Protein AF-A0A969IB28-F1 (afdb_monomer)

Structure (mmCIF, N/CA/C/O backbone):
data_AF-A0A969IB28-F1
#
_entry.id   AF-A0A969IB28-F1
#
loop_
_atom_site.group_PDB
_atom_site.id
_atom_site.type_symbol
_atom_site.label_atom_id
_atom_site.label_alt_id
_atom_site.label_comp_id
_atom_site.label_asym_id
_atom_site.label_entity_id
_atom_site.label_seq_id
_atom_site.pdbx_PDB_ins_code
_atom_site.Cartn_x
_atom_site.Cartn_y
_atom_site.Cartn_z
_atom_site.occupancy
_atom_site.B_iso_or_equiv
_atom_site.auth_seq_id
_atom_site.auth_comp_id
_atom_site.auth_asym_id
_atom_site.auth_atom_id
_atom_site.pdbx_PDB_model_num
ATOM 1 N N . MET A 1 1 ? -14.919 14.619 8.114 1.00 44.00 1 MET A N 1
ATOM 2 C CA . MET A 1 1 ? -13.994 13.911 9.021 1.00 44.00 1 MET A CA 1
ATOM 3 C C . MET A 1 1 ? -12.658 14.638 8.927 1.00 44.00 1 MET A C 1
ATOM 5 O O . MET A 1 1 ? -12.142 14.733 7.824 1.00 44.00 1 MET A O 1
ATOM 9 N N . HIS A 1 2 ? -12.184 15.276 10.004 1.00 43.16 2 HIS A N 1
ATOM 10 C CA . HIS A 1 2 ? -10.910 16.012 10.006 1.00 43.16 2 HIS A CA 1
ATOM 11 C C . HIS A 1 2 ? -9.834 15.129 10.641 1.00 43.16 2 HIS A C 1
ATOM 13 O O . HIS A 1 2 ? -9.955 14.755 11.807 1.00 43.16 2 HIS A O 1
ATOM 19 N N . SER A 1 3 ? -8.814 14.785 9.866 1.00 51.09 3 SER A N 1
ATOM 20 C CA . SER A 1 3 ? -7.631 14.047 10.306 1.00 51.09 3 SER A CA 1
ATOM 21 C C . SER A 1 3 ? -6.399 14.913 10.085 1.00 51.09 3 SER A C 1
ATOM 23 O O . SER A 1 3 ? -6.290 15.549 9.033 1.00 51.09 3 SER A O 1
ATOM 25 N N . ILE A 1 4 ? -5.482 14.931 11.048 1.00 50.81 4 ILE A N 1
ATOM 26 C CA . ILE A 1 4 ? -4.202 15.635 10.924 1.00 50.81 4 ILE A CA 1
ATOM 27 C C . ILE A 1 4 ? -3.053 14.633 11.001 1.00 50.81 4 ILE A C 1
ATOM 29 O O . ILE A 1 4 ? -3.123 13.639 11.724 1.00 50.81 4 ILE A O 1
ATOM 33 N N . PHE A 1 5 ? -2.006 14.908 10.229 1.00 51.31 5 PHE A N 1
ATOM 34 C CA . PHE A 1 5 ? -0.705 14.276 10.384 1.00 51.31 5 PHE A CA 1
ATOM 35 C C . PHE A 1 5 ? 0.143 15.176 11.272 1.00 51.31 5 PHE A C 1
ATOM 37 O O . PHE A 1 5 ? 0.380 16.325 10.902 1.00 51.31 5 PHE A O 1
ATOM 44 N N . ASP A 1 6 ? 0.596 14.655 12.408 1.00 45.03 6 ASP A N 1
ATOM 45 C CA . ASP A 1 6 ? 1.598 15.313 13.242 1.00 45.03 6 ASP A CA 1
ATOM 46 C C . ASP A 1 6 ? 2.645 14.281 13.670 1.00 45.03 6 ASP A C 1
ATOM 48 O O . ASP A 1 6 ? 2.303 13.185 14.113 1.00 45.03 6 ASP A O 1
ATOM 52 N N . ASP A 1 7 ? 3.916 14.604 13.447 1.00 48.69 7 ASP A N 1
ATOM 53 C CA . ASP A 1 7 ? 5.082 13.824 13.884 1.00 48.69 7 ASP A CA 1
ATOM 54 C C . ASP A 1 7 ? 5.038 12.302 13.578 1.00 48.69 7 ASP A C 1
ATOM 56 O O . ASP A 1 7 ? 5.392 11.448 14.393 1.00 48.69 7 ASP A O 1
ATOM 60 N N . GLY A 1 8 ? 4.564 11.936 12.380 1.00 53.47 8 GLY A N 1
ATOM 61 C CA . GLY A 1 8 ? 4.460 10.535 11.944 1.00 53.47 8 GLY A CA 1
ATOM 62 C C . GLY A 1 8 ? 3.271 9.773 12.538 1.00 53.47 8 GLY A C 1
ATOM 63 O O . GLY A 1 8 ? 3.156 8.565 12.346 1.00 53.47 8 GLY A O 1
ATOM 64 N N . GLN A 1 9 ? 2.360 10.455 13.230 1.00 53.72 9 GLN A N 1
ATOM 65 C CA . GLN A 1 9 ? 1.122 9.880 13.740 1.00 53.72 9 GLN A CA 1
ATOM 66 C C . GLN A 1 9 ? -0.076 10.453 12.992 1.00 53.72 9 GLN A C 1
ATOM 68 O O . GLN A 1 9 ? -0.199 11.658 12.768 1.00 53.72 9 GLN A O 1
ATOM 73 N N . PHE A 1 10 ? -0.982 9.559 12.603 1.00 59.19 10 PHE A N 1
ATOM 74 C CA . PHE A 1 10 ? -2.283 9.954 12.091 1.00 59.19 10 PHE A CA 1
ATOM 75 C C . PHE A 1 10 ? -3.239 10.083 13.262 1.00 59.19 10 PHE A C 1
ATOM 77 O O . PHE A 1 10 ? -3.494 9.114 13.986 1.00 59.19 10 PHE A O 1
ATOM 84 N N . LEU A 1 11 ? -3.735 11.295 13.457 1.00 56.16 11 LEU A N 1
ATOM 85 C CA . LEU A 1 11 ? -4.635 11.628 14.538 1.00 56.16 11 LEU A CA 1
ATOM 86 C C . LEU A 1 11 ? -6.033 11.837 13.960 1.00 56.16 11 LEU A C 1
ATOM 88 O O . LEU A 1 11 ? -6.224 12.618 13.023 1.00 56.16 11 LEU A O 1
ATOM 92 N N . GLN A 1 12 ? -7.023 11.161 14.538 1.00 51.25 12 GLN A N 1
ATOM 93 C CA . GLN A 1 12 ? -8.433 11.400 14.238 1.00 51.25 12 GLN A CA 1
ATOM 94 C C . GLN A 1 12 ? -9.105 12.059 15.436 1.00 51.25 12 GLN A C 1
ATOM 96 O O . GLN A 1 12 ? -8.860 11.694 16.588 1.00 51.25 12 GLN A O 1
ATOM 101 N N . ASN A 1 13 ? -9.954 13.046 15.152 1.00 42.12 13 ASN A N 1
ATOM 102 C CA . ASN A 1 13 ? -10.810 13.661 16.152 1.00 42.12 13 ASN A CA 1
ATOM 103 C C . ASN A 1 13 ? -11.891 12.656 16.576 1.00 42.12 13 ASN A C 1
ATOM 105 O O . ASN A 1 13 ? -12.733 12.265 15.762 1.00 42.12 13 ASN A O 1
ATOM 109 N N . ILE A 1 14 ? -11.866 12.242 17.843 1.00 49.34 14 ILE A N 1
ATOM 110 C CA . ILE A 1 14 ? -12.905 11.383 18.406 1.00 49.34 14 ILE A CA 1
ATOM 111 C C . ILE A 1 14 ? -14.132 12.253 18.713 1.00 49.34 14 ILE A C 1
ATOM 113 O O . ILE A 1 14 ? -14.125 13.080 19.626 1.00 49.34 14 ILE A O 1
ATOM 117 N N . ASN A 1 15 ? -15.214 12.024 17.966 1.00 43.78 15 ASN A N 1
ATOM 118 C CA . ASN A 1 15 ? -16.581 12.436 18.304 1.00 43.78 15 ASN A CA 1
ATOM 119 C C . ASN A 1 15 ? -16.788 13.935 18.615 1.00 43.78 15 ASN A C 1
ATOM 121 O O . ASN A 1 15 ? -17.593 14.278 19.477 1.00 43.78 15 ASN A O 1
ATOM 125 N N . GLY A 1 16 ? -16.087 14.842 17.922 1.00 46.28 16 GLY A N 1
ATOM 126 C CA . GLY A 1 16 ? -16.288 16.290 18.085 1.00 46.28 16 GLY A CA 1
ATOM 127 C C . GLY A 1 16 ? -15.663 16.869 19.356 1.00 46.28 16 GLY A C 1
ATOM 128 O O . GLY A 1 16 ? -15.971 17.997 19.736 1.00 46.28 16 GLY A O 1
ATOM 129 N N . THR A 1 17 ? -14.782 16.114 20.011 1.00 47.09 17 THR A N 1
ATOM 130 C CA . THR A 1 17 ? -13.986 16.592 21.144 1.00 47.09 17 THR A CA 1
ATOM 131 C C . THR A 1 17 ? -12.618 17.067 20.649 1.00 47.09 17 THR A C 1
ATOM 133 O O . THR A 1 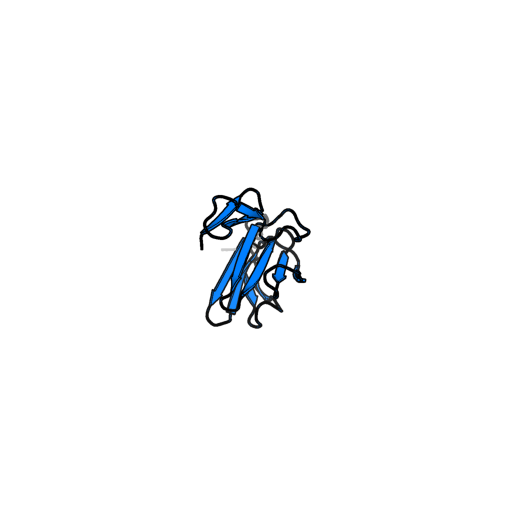17 ? -12.108 16.582 19.643 1.00 47.09 17 THR A O 1
ATOM 136 N N . SER A 1 18 ? -11.973 18.013 21.334 1.00 50.53 18 SER A N 1
ATOM 137 C CA . SER A 1 18 ? -10.615 18.481 20.982 1.00 50.53 18 SER A CA 1
ATOM 138 C C . SER A 1 18 ? -9.512 17.451 21.286 1.00 50.53 18 SER A C 1
ATOM 140 O O . SER A 1 18 ? -8.336 17.805 21.354 1.00 50.53 18 SER A O 1
ATOM 142 N N . VAL 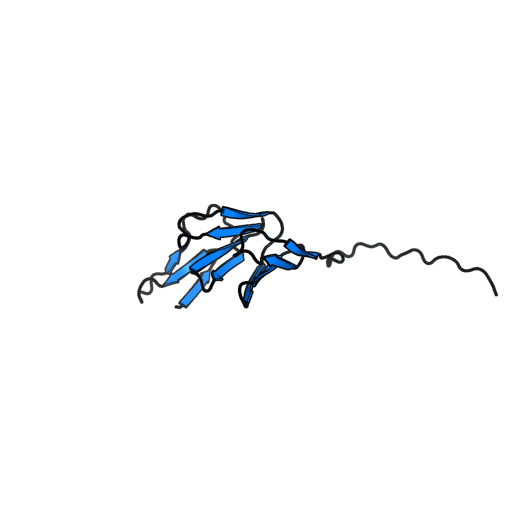A 1 19 ? -9.883 16.187 21.514 1.00 45.16 19 VAL A N 1
ATOM 143 C CA . VAL A 1 19 ? -8.973 15.101 21.864 1.00 45.16 19 VAL A CA 1
ATOM 144 C C . VAL A 1 19 ? -8.602 14.349 20.593 1.00 45.16 19 VAL A C 1
ATOM 146 O O . VAL A 1 19 ? -9.410 13.648 19.981 1.00 45.16 19 VAL A O 1
ATOM 149 N N . TRP A 1 20 ? -7.348 14.518 20.205 1.00 51.84 20 TRP A N 1
ATOM 150 C CA . TRP A 1 20 ? -6.707 13.764 19.142 1.00 51.84 20 TRP A CA 1
ATOM 151 C C . TRP A 1 20 ? -6.168 12.461 19.727 1.00 51.84 20 TRP A C 1
ATOM 153 O O . TRP A 1 20 ? -5.440 12.489 20.718 1.00 51.84 20 TRP A O 1
ATOM 163 N N . SER A 1 21 ? -6.524 11.316 19.150 1.00 51.69 21 SER A N 1
ATOM 164 C CA . SER A 1 21 ? -5.921 10.030 19.525 1.00 51.69 21 SER A CA 1
ATOM 165 C C . SER A 1 21 ? -5.122 9.447 18.362 1.00 51.69 21 SER A C 1
ATOM 167 O O . SER A 1 21 ? -5.569 9.574 17.217 1.00 51.69 21 SER A O 1
ATOM 169 N N . PRO A 1 22 ? -3.969 8.800 18.634 1.00 56.00 22 PRO A N 1
ATOM 170 C CA . PRO A 1 22 ? -3.243 8.045 17.623 1.00 56.00 22 PRO A CA 1
ATOM 171 C C . PRO A 1 22 ? -4.166 6.961 17.081 1.00 56.00 22 PRO A C 1
ATOM 173 O O . PRO A 1 22 ? -4.525 6.028 17.797 1.00 56.00 22 PRO A O 1
ATOM 176 N N . MET A 1 23 ? -4.559 7.077 15.815 1.00 56.50 23 MET A N 1
ATOM 177 C CA . MET A 1 23 ? -5.502 6.138 15.203 1.00 56.50 23 MET A CA 1
ATOM 178 C C . MET A 1 23 ? -4.881 4.740 15.026 1.00 56.50 23 MET A C 1
ATOM 180 O O . MET A 1 23 ? -5.599 3.767 14.826 1.00 56.50 23 MET A O 1
ATOM 184 N N . TYR A 1 24 ? -3.550 4.625 15.146 1.00 61.31 24 TYR A N 1
ATOM 185 C CA . TYR A 1 24 ? -2.785 3.410 14.850 1.00 61.31 24 TYR A CA 1
ATOM 186 C C . TYR A 1 24 ? -1.713 3.090 15.905 1.00 61.31 24 TYR A C 1
ATOM 188 O O . TYR A 1 24 ? -0.582 2.752 15.564 1.00 61.31 24 TYR A O 1
ATOM 196 N N . ALA A 1 25 ? -2.053 3.169 17.196 1.00 56.25 25 ALA A N 1
ATOM 197 C CA . ALA A 1 25 ? -1.127 2.895 18.309 1.00 56.25 25 ALA A CA 1
ATOM 198 C C . ALA A 1 25 ? -0.454 1.500 18.268 1.00 56.25 25 ALA A C 1
ATOM 200 O O . ALA A 1 25 ? 0.610 1.313 18.852 1.00 56.25 25 ALA A O 1
ATOM 201 N N . ASN A 1 26 ? -1.051 0.537 17.554 1.00 65.12 26 ASN A N 1
ATOM 202 C CA . ASN A 1 26 ? -0.530 -0.825 17.381 1.00 65.12 26 ASN A CA 1
ATOM 203 C C . ASN A 1 26 ? 0.346 -1.004 16.127 1.00 65.12 26 ASN A C 1
ATOM 205 O O . ASN A 1 26 ? 0.776 -2.122 15.838 1.00 65.12 26 ASN A O 1
ATOM 209 N N . PHE A 1 27 ? 0.595 0.052 15.345 1.00 69.06 27 PHE A N 1
ATOM 210 C CA . PHE A 1 27 ? 1.474 -0.050 14.186 1.00 69.06 27 PHE A CA 1
ATOM 211 C C . PHE A 1 27 ? 2.945 -0.110 14.639 1.00 69.06 27 PHE A C 1
ATOM 213 O O . PHE A 1 27 ? 3.405 0.779 15.355 1.00 69.06 27 PHE A O 1
ATOM 220 N N . PRO A 1 28 ? 3.717 -1.138 14.242 1.00 67.81 28 PRO A N 1
ATOM 221 C CA . PRO A 1 28 ? 5.010 -1.425 14.864 1.00 67.81 28 PRO A CA 1
ATOM 222 C C . PRO A 1 28 ? 6.154 -0.502 14.416 1.00 67.81 28 PRO A C 1
ATOM 224 O O . PRO A 1 28 ? 7.279 -0.669 14.890 1.00 67.81 28 PRO A O 1
ATOM 227 N N . ARG A 1 29 ? 5.923 0.433 13.482 1.00 68.56 29 ARG A N 1
ATOM 228 C CA . ARG A 1 29 ? 6.983 1.273 12.895 1.00 68.56 29 ARG A CA 1
ATOM 229 C C . ARG A 1 29 ? 6.771 2.749 13.177 1.00 68.56 29 ARG A C 1
ATOM 231 O O . ARG A 1 29 ? 5.644 3.217 13.291 1.00 68.56 29 ARG A O 1
ATOM 238 N N . LYS A 1 30 ? 7.890 3.471 13.254 1.00 67.31 30 LYS A N 1
ATOM 239 C CA . LYS A 1 30 ? 7.922 4.914 13.520 1.00 67.31 30 LYS A CA 1
ATOM 240 C C . LYS A 1 30 ? 7.973 5.759 12.246 1.00 67.31 30 LYS A C 1
ATOM 242 O O . LYS A 1 30 ? 7.672 6.943 12.311 1.00 67.31 30 LYS A O 1
ATOM 247 N N . GLU A 1 31 ? 8.306 5.176 11.091 1.00 76.38 31 GLU A N 1
ATOM 248 C CA . GLU A 1 31 ? 8.397 5.913 9.824 1.00 76.38 31 GLU A CA 1
ATOM 249 C C . GLU A 1 31 ? 7.111 5.800 8.991 1.00 76.38 31 GLU A C 1
ATOM 251 O O . GLU A 1 31 ? 7.086 5.178 7.927 1.00 76.38 31 GLU A O 1
ATOM 256 N N . ILE A 1 32 ? 6.010 6.377 9.476 1.00 82.94 32 ILE A N 1
ATOM 257 C CA . ILE A 1 32 ? 4.789 6.519 8.671 1.00 82.94 32 ILE A CA 1
ATOM 258 C C . ILE A 1 32 ? 4.936 7.756 7.780 1.00 82.94 32 ILE A C 1
ATOM 260 O O . ILE A 1 32 ? 5.116 8.869 8.269 1.00 82.94 32 ILE A O 1
ATOM 264 N N . ARG A 1 33 ? 4.821 7.572 6.464 1.00 84.25 33 ARG A N 1
ATOM 265 C CA . ARG A 1 33 ? 4.820 8.662 5.473 1.00 84.25 33 ARG A CA 1
ATOM 266 C C . ARG A 1 33 ? 3.427 9.023 4.993 1.00 84.25 33 ARG A C 1
ATOM 268 O O . ARG A 1 33 ? 3.191 10.154 4.579 1.00 84.25 33 ARG A O 1
ATOM 275 N N . MET A 1 34 ? 2.533 8.042 4.976 1.00 87.56 34 MET A N 1
ATOM 276 C CA . MET A 1 34 ? 1.233 8.171 4.341 1.00 87.56 34 MET A CA 1
ATOM 277 C C . MET A 1 34 ? 0.245 7.184 4.948 1.00 87.56 34 MET A C 1
ATOM 279 O O . MET A 1 34 ? 0.613 6.072 5.318 1.00 87.56 34 MET A O 1
ATOM 283 N N . VAL A 1 35 ? -1.014 7.603 5.004 1.00 88.38 35 VAL A N 1
ATOM 284 C CA . VAL A 1 35 ? -2.174 6.791 5.361 1.00 88.38 35 VAL A CA 1
ATOM 285 C C . VAL A 1 35 ? -3.224 7.059 4.297 1.00 88.38 35 VAL A C 1
ATOM 287 O O . VAL A 1 35 ? -3.484 8.216 3.960 1.00 88.38 35 VAL A O 1
ATOM 290 N N . TYR A 1 36 ? -3.818 5.997 3.772 1.00 90.56 36 TYR A N 1
ATOM 291 C CA . TYR A 1 36 ? -4.871 6.080 2.776 1.00 90.56 36 TYR A CA 1
ATOM 292 C C . TYR A 1 36 ? -5.986 5.108 3.118 1.00 90.56 36 TYR A C 1
ATOM 294 O O . TYR A 1 36 ? -5.727 3.934 3.362 1.00 90.56 36 TYR A O 1
ATOM 302 N N . GLU A 1 37 ? -7.223 5.583 3.101 1.00 91.00 37 GLU A N 1
ATOM 303 C CA . GLU A 1 37 ? -8.403 4.740 3.236 1.00 91.00 37 GLU A CA 1
ATOM 304 C C . GLU A 1 37 ? -9.103 4.647 1.881 1.00 91.00 37 GLU A C 1
ATOM 306 O O . GLU A 1 37 ? -9.427 5.658 1.257 1.00 91.00 37 GLU A O 1
ATOM 311 N N . THR A 1 38 ? -9.292 3.417 1.414 1.00 89.88 38 THR A N 1
ATOM 312 C CA . THR A 1 38 ? -10.041 3.125 0.186 1.00 89.88 38 THR A CA 1
ATOM 313 C C . THR A 1 38 ? -11.533 3.338 0.383 1.00 89.88 38 THR A C 1
ATOM 315 O O . THR A 1 38 ? -12.053 3.282 1.498 1.00 89.88 38 THR A O 1
ATOM 318 N N . THR A 1 39 ? -12.263 3.442 -0.723 1.00 88.38 39 THR A N 1
ATOM 319 C CA . THR A 1 39 ? -13.736 3.494 -0.713 1.00 88.38 39 THR A CA 1
ATOM 320 C C . THR A 1 39 ? -14.398 2.277 -0.050 1.00 88.38 39 THR A C 1
ATOM 322 O O . THR A 1 39 ? -15.544 2.357 0.390 1.00 88.38 39 THR A O 1
ATOM 325 N N . ARG A 1 40 ? -13.675 1.154 0.055 1.00 86.56 40 ARG A N 1
ATOM 326 C CA . ARG A 1 40 ? -14.130 -0.107 0.664 1.00 86.56 40 ARG A CA 1
ATOM 327 C C . ARG A 1 40 ? -13.707 -0.262 2.132 1.00 86.56 40 ARG A C 1
ATOM 329 O O . ARG A 1 40 ? -13.882 -1.341 2.691 1.00 86.56 40 ARG A O 1
ATOM 336 N N . GLY A 1 41 ? -13.126 0.772 2.749 1.00 85.88 41 GLY A N 1
ATOM 337 C CA . GLY A 1 41 ? -12.708 0.762 4.158 1.00 85.88 41 GLY A CA 1
ATOM 338 C C . GLY A 1 41 ? -11.417 -0.017 4.444 1.00 85.88 41 GLY A C 1
ATOM 339 O O . GLY A 1 41 ? -11.074 -0.255 5.600 1.00 85.88 41 GLY A O 1
ATOM 340 N N . THR A 1 42 ? -10.682 -0.431 3.405 1.00 91.12 42 THR A N 1
ATOM 341 C CA . THR A 1 42 ? -9.309 -0.935 3.567 1.00 91.12 42 THR A CA 1
ATOM 342 C C . THR A 1 42 ? -8.372 0.241 3.798 1.00 91.12 42 THR A C 1
ATOM 344 O O . THR A 1 42 ? -8.399 1.205 3.028 1.00 91.12 42 THR A O 1
ATOM 347 N N . VAL A 1 43 ? -7.518 0.130 4.813 1.00 91.81 43 VAL A N 1
ATOM 348 C CA . VAL A 1 43 ? -6.534 1.151 5.177 1.00 91.81 43 VAL A CA 1
ATOM 349 C C . VAL A 1 43 ? -5.145 0.718 4.724 1.00 91.81 43 VAL A C 1
ATOM 351 O O . VAL A 1 43 ? -4.734 -0.421 4.940 1.00 91.81 43 VAL A O 1
ATOM 354 N N . PHE A 1 44 ? -4.402 1.645 4.134 1.00 92.06 44 PHE A N 1
ATOM 355 C CA . PHE A 1 44 ? -3.012 1.482 3.743 1.00 92.06 44 PHE A CA 1
ATOM 356 C C . PHE A 1 44 ? -2.118 2.448 4.510 1.00 92.06 44 PHE A C 1
ATOM 358 O O . PHE A 1 44 ? -2.472 3.612 4.681 1.00 92.06 44 PHE A O 1
ATOM 365 N N . ILE A 1 45 ? -0.941 1.976 4.916 1.00 91.94 45 ILE A N 1
ATOM 366 C CA . ILE A 1 45 ? 0.125 2.792 5.500 1.00 91.94 45 ILE A CA 1
ATOM 367 C C . ILE A 1 45 ? 1.381 2.667 4.644 1.00 91.94 45 ILE A C 1
ATOM 369 O O . ILE A 1 45 ? 1.934 1.576 4.490 1.00 91.94 45 ILE A O 1
ATOM 373 N N . GLY A 1 46 ? 1.831 3.793 4.093 1.00 91.19 46 GLY A N 1
ATOM 374 C CA . GLY A 1 46 ? 3.110 3.906 3.400 1.00 91.19 46 GLY A CA 1
ATOM 375 C C . GLY A 1 46 ? 4.233 4.225 4.381 1.00 91.19 46 GLY A C 1
ATOM 376 O O . GLY A 1 46 ? 4.119 5.166 5.168 1.00 91.19 46 GLY A O 1
ATOM 377 N N . CYS A 1 47 ? 5.317 3.457 4.307 1.00 90.31 47 CYS A N 1
ATOM 378 C CA . CYS A 1 47 ? 6.506 3.584 5.144 1.00 90.31 47 CYS A CA 1
ATOM 379 C C . CYS A 1 47 ? 7.787 3.662 4.306 1.00 90.31 47 CYS A C 1
ATOM 381 O O . CYS A 1 47 ? 7.786 3.447 3.091 1.00 90.31 47 CYS A O 1
ATOM 383 N N . ASP A 1 48 ? 8.909 3.903 4.982 1.00 88.62 48 ASP A N 1
ATOM 384 C CA . ASP A 1 48 ? 10.262 3.873 4.405 1.00 88.62 48 ASP A CA 1
ATOM 385 C C . ASP A 1 48 ? 10.673 2.483 3.900 1.00 88.62 48 ASP A C 1
ATOM 387 O O . ASP A 1 48 ? 11.592 2.328 3.103 1.00 88.62 48 ASP A O 1
ATOM 391 N N . ASN A 1 49 ? 10.020 1.432 4.372 1.00 88.94 49 ASN A N 1
ATOM 392 C CA . ASN A 1 49 ? 10.398 0.069 4.034 1.00 88.94 49 ASN A CA 1
ATOM 393 C C . ASN A 1 49 ? 9.295 -0.691 3.286 1.00 88.94 49 ASN A C 1
ATOM 395 O O . ASN A 1 49 ? 9.404 -1.911 3.133 1.00 88.94 49 ASN A O 1
ATOM 399 N N . GLY A 1 50 ? 8.257 0.010 2.826 1.00 91.69 50 GLY A N 1
ATOM 400 C CA . GLY A 1 50 ? 7.205 -0.563 1.997 1.00 91.69 50 GLY A CA 1
ATOM 401 C C . GLY A 1 50 ? 5.797 -0.105 2.369 1.00 91.69 50 GLY A C 1
ATOM 402 O O . GLY A 1 50 ? 5.598 0.972 2.928 1.00 91.69 50 GLY A O 1
ATOM 403 N N . LEU A 1 51 ? 4.816 -0.938 2.025 1.00 93.38 51 LEU A N 1
ATOM 404 C CA . LEU A 1 51 ? 3.389 -0.653 2.169 1.00 93.38 51 LEU A CA 1
ATOM 405 C C . LEU A 1 51 ? 2.727 -1.704 3.053 1.00 93.38 51 LEU A C 1
ATOM 407 O O . LEU A 1 51 ? 2.928 -2.908 2.869 1.00 93.38 51 LEU A O 1
ATOM 411 N N . PHE A 1 52 ? 1.901 -1.237 3.978 1.00 92.81 52 PHE A N 1
ATOM 412 C CA . PHE A 1 52 ? 1.111 -2.062 4.878 1.00 92.81 52 PHE A CA 1
ATOM 413 C C . PHE A 1 52 ? -0.372 -1.877 4.588 1.00 92.81 52 PHE A C 1
ATOM 415 O O . PHE A 1 52 ? -0.801 -0.784 4.229 1.00 92.81 52 PHE A O 1
ATOM 422 N N . LYS A 1 53 ? -1.142 -2.948 4.759 1.00 93.75 53 LYS A N 1
ATOM 423 C CA . LYS A 1 53 ? -2.585 -3.018 4.548 1.00 93.75 53 LYS A CA 1
ATOM 424 C C . LYS A 1 53 ? -3.272 -3.489 5.825 1.00 93.75 53 LYS A C 1
ATOM 426 O O . LYS A 1 53 ? -2.764 -4.364 6.527 1.00 93.75 53 LYS A O 1
ATOM 431 N N . SER A 1 54 ? -4.448 -2.939 6.089 1.00 91.12 54 SER A N 1
ATOM 432 C CA . SER A 1 54 ? -5.373 -3.392 7.117 1.00 91.12 54 SER A CA 1
ATOM 433 C C . SER A 1 54 ? -6.785 -3.473 6.548 1.00 91.12 54 SER A C 1
ATOM 435 O O . SER A 1 54 ? -7.278 -2.529 5.933 1.00 91.12 54 SER A O 1
ATOM 437 N N . THR A 1 55 ? -7.446 -4.604 6.772 1.00 92.75 55 THR A N 1
ATOM 438 C CA . THR A 1 55 ? -8.840 -4.864 6.370 1.00 92.75 55 THR A CA 1
ATOM 439 C C . THR A 1 55 ? -9.816 -4.785 7.543 1.00 92.75 55 THR A C 1
ATOM 441 O O . THR A 1 55 ? -11.010 -5.009 7.376 1.00 92.75 55 THR A O 1
ATOM 444 N N . ASN A 1 56 ? -9.321 -4.471 8.741 1.00 87.81 56 ASN A N 1
ATOM 445 C CA . ASN A 1 56 ? -10.097 -4.413 9.976 1.00 87.81 56 ASN A CA 1
ATOM 446 C C . ASN A 1 56 ? -9.911 -3.068 10.686 1.00 87.81 56 ASN A C 1
ATOM 448 O O . ASN A 1 56 ? -9.679 -3.026 11.894 1.00 87.81 56 ASN A O 1
ATOM 452 N N . SER A 1 57 ? -9.992 -1.977 9.920 1.00 80.69 57 SER A N 1
ATOM 453 C CA . SER A 1 57 ? -9.941 -0.600 10.431 1.00 80.69 57 SER A CA 1
ATOM 454 C C . SER A 1 57 ? -8.683 -0.284 11.256 1.00 80.69 57 SER A C 1
ATOM 456 O O . SER A 1 57 ? -8.746 0.454 12.232 1.00 80.69 57 SER A O 1
ATOM 458 N N . GLY A 1 58 ? -7.532 -0.852 10.885 1.00 80.69 58 GLY A N 1
ATOM 459 C CA . GLY A 1 58 ? -6.246 -0.571 11.529 1.00 80.69 58 GLY A CA 1
ATOM 460 C C . GLY A 1 58 ? -5.930 -1.413 12.769 1.00 80.69 58 GLY A C 1
ATOM 461 O O . GLY A 1 58 ? -4.905 -1.170 13.410 1.00 80.69 58 GLY A O 1
ATOM 462 N N . ASN A 1 59 ? -6.756 -2.414 13.101 1.00 80.94 59 ASN A N 1
ATOM 463 C CA . ASN A 1 59 ? -6.513 -3.300 14.246 1.00 80.94 59 ASN A CA 1
ATOM 464 C C . ASN A 1 59 ? -5.318 -4.238 14.019 1.00 80.94 59 ASN A C 1
ATOM 466 O O . ASN A 1 59 ? -4.519 -4.456 14.929 1.00 80.94 59 ASN A O 1
ATOM 470 N N . THR A 1 60 ? -5.175 -4.781 12.807 1.00 86.00 60 THR A N 1
ATOM 471 C CA . THR A 1 60 ? -4.028 -5.607 12.403 1.00 86.00 60 THR A CA 1
ATOM 472 C C . THR A 1 60 ? -3.471 -5.158 11.061 1.00 86.00 60 THR A C 1
ATOM 474 O O . THR A 1 60 ? -4.221 -4.690 10.202 1.00 86.00 60 THR A O 1
ATOM 477 N N . TRP A 1 61 ? -2.171 -5.372 10.863 1.00 89.06 61 TRP A N 1
ATOM 478 C CA . TRP A 1 61 ? -1.435 -4.912 9.690 1.00 89.06 61 TRP A CA 1
ATOM 479 C C . TRP A 1 61 ? -0.692 -6.055 9.015 1.00 89.06 61 TRP A C 1
ATOM 481 O O . TRP A 1 61 ? 0.017 -6.817 9.670 1.00 89.06 61 TRP A O 1
ATOM 491 N N . GLN A 1 62 ? -0.810 -6.123 7.696 1.00 92.69 62 GLN A N 1
ATOM 492 C CA . GLN A 1 62 ? -0.044 -7.021 6.846 1.00 92.69 62 GLN A CA 1
ATOM 493 C C . GLN A 1 62 ? 0.828 -6.196 5.908 1.00 92.69 62 GLN A C 1
ATOM 495 O O . GLN A 1 62 ? 0.362 -5.238 5.296 1.00 92.69 62 GLN A O 1
ATOM 500 N N . GLN A 1 63 ? 2.100 -6.562 5.779 1.00 93.31 63 GLN A N 1
ATOM 501 C CA . GLN A 1 63 ? 2.960 -5.959 4.770 1.00 93.31 63 GLN A CA 1
ATOM 502 C C . GLN A 1 63 ? 2.609 -6.537 3.393 1.00 93.31 63 GLN A C 1
ATOM 504 O O . GLN A 1 63 ? 2.710 -7.745 3.197 1.00 93.31 63 GLN A O 1
ATOM 509 N N . VAL A 1 64 ? 2.202 -5.677 2.456 1.00 95.56 64 VAL A N 1
ATOM 510 C CA . VAL A 1 64 ? 1.786 -6.052 1.085 1.00 95.56 64 VAL A CA 1
ATOM 511 C C . VAL A 1 64 ? 2.792 -5.616 0.020 1.00 95.56 64 VAL A C 1
ATOM 513 O O . VAL A 1 64 ? 2.740 -6.056 -1.125 1.00 95.56 64 VAL A O 1
ATOM 516 N N . HIS A 1 65 ? 3.743 -4.760 0.390 1.00 94.25 65 HIS A N 1
ATOM 517 C CA . HIS A 1 65 ? 4.882 -4.412 -0.449 1.00 94.25 65 HIS A CA 1
ATOM 518 C C . HIS A 1 65 ? 6.124 -4.203 0.414 1.00 94.25 65 HIS A C 1
ATOM 520 O O . HIS A 1 65 ? 6.046 -3.616 1.499 1.00 94.25 65 HIS A O 1
ATOM 526 N N . THR A 1 66 ? 7.276 -4.647 -0.083 1.00 92.31 66 THR A N 1
ATOM 527 C CA . THR A 1 66 ? 8.563 -4.537 0.608 1.00 92.31 66 THR A CA 1
ATOM 528 C C . THR A 1 66 ? 9.527 -3.698 -0.209 1.00 92.31 66 THR A C 1
ATOM 530 O O . THR A 1 66 ? 9.732 -3.954 -1.392 1.00 92.31 66 THR A O 1
ATOM 533 N N . GLY A 1 67 ? 10.187 -2.762 0.469 1.00 85.88 67 GLY A N 1
ATOM 534 C CA . GLY A 1 67 ? 11.227 -1.922 -0.105 1.00 85.88 67 GLY A CA 1
ATOM 535 C C . GLY A 1 67 ? 10.695 -0.627 -0.713 1.00 85.88 67 GLY A C 1
ATOM 536 O O . GLY A 1 67 ? 9.558 -0.541 -1.165 1.00 85.88 67 GLY A O 1
ATOM 537 N N . GLY A 1 68 ? 11.566 0.382 -0.717 1.00 85.75 68 GLY A N 1
ATOM 538 C CA . GLY A 1 68 ? 11.263 1.716 -1.221 1.00 85.75 68 GLY A CA 1
ATOM 539 C C . GLY A 1 68 ? 10.336 2.518 -0.307 1.00 85.75 68 GLY A C 1
ATOM 540 O O . GLY A 1 68 ? 9.442 1.994 0.356 1.00 85.75 68 GLY A O 1
ATOM 541 N N . TRP A 1 69 ? 10.552 3.830 -0.293 1.00 90.56 69 TRP A N 1
ATOM 542 C CA . TRP A 1 69 ? 9.695 4.763 0.434 1.00 90.56 69 TRP A CA 1
ATOM 543 C C . TRP A 1 69 ? 8.377 4.911 -0.303 1.00 90.56 69 TRP A C 1
ATOM 545 O O . TRP A 1 69 ? 8.394 5.388 -1.435 1.00 90.56 69 TRP A O 1
ATOM 555 N N . VAL A 1 70 ? 7.253 4.543 0.310 1.00 91.94 70 VAL A N 1
ATOM 556 C CA . VAL A 1 70 ? 5.930 4.760 -0.292 1.00 91.94 70 VAL A CA 1
ATOM 557 C C . VAL A 1 70 ? 5.372 6.096 0.185 1.00 91.94 70 VAL A C 1
ATOM 559 O O . VAL A 1 70 ? 5.171 6.301 1.380 1.00 91.94 70 VAL A O 1
ATOM 562 N N . MET A 1 71 ? 5.157 7.022 -0.750 1.00 89.75 71 MET A N 1
ATOM 563 C CA . MET A 1 71 ? 4.914 8.437 -0.437 1.00 89.75 71 MET A CA 1
ATOM 564 C C . MET A 1 71 ? 3.454 8.853 -0.613 1.00 89.75 71 MET A C 1
ATOM 566 O O . MET A 1 71 ? 2.947 9.659 0.162 1.00 89.75 71 MET A O 1
ATOM 570 N N . LYS A 1 72 ? 2.769 8.340 -1.638 1.00 91.94 72 LYS A N 1
ATOM 571 C CA . LYS A 1 72 ? 1.370 8.679 -1.923 1.00 91.94 72 LYS A CA 1
ATOM 572 C C . LYS A 1 72 ? 0.646 7.476 -2.504 1.00 91.94 72 LYS A C 1
ATOM 574 O O . LYS A 1 72 ? 1.258 6.699 -3.231 1.00 91.94 72 LYS A O 1
ATOM 579 N N . LEU A 1 73 ? -0.645 7.351 -2.213 1.00 93.69 73 LEU A N 1
ATOM 580 C CA . LEU A 1 73 ? -1.525 6.335 -2.784 1.00 93.69 73 LEU A CA 1
ATOM 581 C C . LEU A 1 73 ? -2.819 6.989 -3.272 1.00 93.69 73 LEU A C 1
ATOM 583 O O . LEU A 1 73 ? -3.296 7.955 -2.673 1.00 93.69 73 LEU A O 1
ATOM 587 N N . VAL A 1 74 ? -3.346 6.490 -4.387 1.00 94.56 74 VAL A N 1
ATOM 588 C CA . VAL A 1 74 ? -4.628 6.897 -4.969 1.00 94.56 74 VAL A CA 1
ATOM 589 C C . VAL A 1 74 ? -5.386 5.675 -5.482 1.00 94.56 74 VAL A C 1
ATOM 591 O O . VAL A 1 74 ? -4.780 4.709 -5.943 1.00 94.56 74 VAL A O 1
ATOM 594 N N . GLU A 1 75 ? -6.711 5.741 -5.430 1.00 94.94 75 GLU A N 1
ATOM 595 C CA . GLU A 1 75 ? -7.632 4.734 -5.956 1.00 94.94 75 GLU A CA 1
ATOM 596 C C . GLU A 1 75 ? -8.451 5.331 -7.104 1.00 94.94 75 GLU A C 1
ATOM 598 O O . GLU A 1 75 ? -8.946 6.457 -7.013 1.00 94.94 75 GLU A O 1
ATOM 603 N N . SER A 1 76 ? -8.617 4.577 -8.189 1.00 93.62 76 SER A N 1
ATOM 604 C CA . SER A 1 76 ? -9.545 4.912 -9.268 1.00 93.62 76 SER A CA 1
ATOM 605 C C . SER A 1 76 ? -10.079 3.642 -9.919 1.00 93.62 76 SER A C 1
ATOM 607 O O . SER A 1 76 ? -9.301 2.812 -10.382 1.00 93.62 76 SER A O 1
ATOM 609 N N . ASN A 1 77 ? -11.407 3.485 -9.966 1.00 91.31 77 ASN A N 1
ATOM 610 C CA . ASN A 1 77 ? -12.084 2.351 -10.611 1.00 91.31 77 ASN A CA 1
ATOM 611 C C . ASN A 1 77 ? -11.544 0.968 -10.179 1.00 91.31 77 ASN A C 1
ATOM 613 O O . ASN A 1 77 ? -11.341 0.091 -11.014 1.00 91.31 77 ASN A O 1
ATOM 617 N N . GLY A 1 78 ? -11.266 0.785 -8.882 1.00 88.88 78 GLY A N 1
ATOM 618 C CA . GLY A 1 78 ? -10.716 -0.466 -8.337 1.00 88.88 78 GLY A CA 1
ATOM 619 C C . GLY A 1 78 ? -9.226 -0.696 -8.621 1.00 88.88 78 GLY A C 1
ATOM 620 O O . GLY A 1 78 ? -8.683 -1.739 -8.265 1.00 88.88 78 GLY A O 1
ATOM 621 N N . VAL A 1 79 ? -8.545 0.268 -9.245 1.00 94.50 79 VAL A N 1
ATOM 622 C CA . VAL A 1 79 ? -7.092 0.261 -9.430 1.00 94.50 79 VAL A CA 1
ATOM 623 C C . VAL A 1 79 ? -6.459 1.157 -8.377 1.00 94.50 79 VAL A C 1
ATOM 625 O O . VAL A 1 79 ? -6.799 2.336 -8.263 1.00 94.50 79 VAL A O 1
ATOM 628 N N . LEU A 1 80 ? -5.497 0.608 -7.642 1.00 96.31 80 LEU A N 1
ATOM 629 C CA . LEU A 1 80 ? -4.674 1.366 -6.709 1.00 96.31 80 LEU A CA 1
ATOM 630 C C . LEU A 1 80 ? -3.341 1.700 -7.372 1.00 96.31 80 LEU A C 1
ATOM 632 O O . LEU A 1 80 ? -2.697 0.840 -7.978 1.00 96.31 80 LEU A O 1
ATOM 636 N N . MET A 1 81 ? -2.908 2.947 -7.236 1.00 96.31 81 MET A N 1
ATOM 637 C CA . MET A 1 81 ? -1.580 3.389 -7.645 1.00 96.31 81 MET A CA 1
ATOM 638 C C . MET A 1 81 ? -0.864 4.017 -6.463 1.00 96.31 81 MET A C 1
ATOM 640 O O . MET A 1 81 ? -1.442 4.833 -5.747 1.00 96.31 81 MET A O 1
ATOM 644 N N . ALA A 1 82 ? 0.403 3.662 -6.282 1.00 94.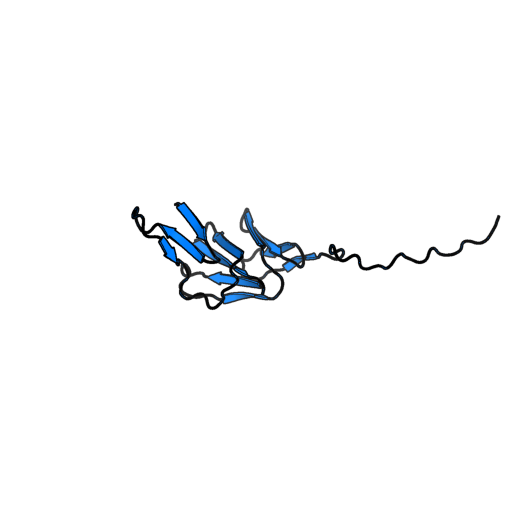44 82 ALA A N 1
ATOM 645 C CA . ALA A 1 82 ? 1.243 4.225 -5.241 1.00 94.44 82 ALA A CA 1
ATOM 646 C C . ALA A 1 82 ? 2.561 4.731 -5.822 1.00 94.44 82 ALA A C 1
ATOM 648 O O . ALA A 1 82 ? 3.177 4.082 -6.669 1.00 94.44 82 ALA A O 1
ATOM 649 N N . THR A 1 83 ? 3.005 5.894 -5.360 1.00 92.81 83 THR A N 1
ATOM 650 C CA . THR A 1 83 ? 4.341 6.398 -5.669 1.00 92.81 83 THR A CA 1
ATOM 651 C C . THR A 1 83 ? 5.326 5.839 -4.658 1.00 92.81 83 THR A C 1
ATOM 653 O O . THR A 1 83 ? 5.126 5.946 -3.445 1.00 92.81 83 THR A O 1
ATOM 656 N N . SER A 1 84 ? 6.394 5.235 -5.168 1.00 91.50 84 SER A N 1
ATOM 657 C CA . SER A 1 84 ? 7.499 4.724 -4.370 1.00 91.50 84 SER A CA 1
ATOM 658 C C . SER A 1 84 ? 8.823 5.337 -4.816 1.00 91.50 84 SER A C 1
ATOM 660 O O . SER A 1 84 ? 8.944 5.806 -5.946 1.00 91.50 84 SER A O 1
ATOM 662 N N . GLN A 1 85 ? 9.847 5.255 -3.968 1.00 89.12 85 GLN A N 1
ATOM 663 C CA . GLN A 1 85 ? 11.226 5.595 -4.339 1.00 89.12 85 GLN A CA 1
ATOM 664 C C . GLN A 1 85 ? 11.721 4.852 -5.595 1.00 89.12 85 GLN A C 1
ATOM 666 O O . GLN A 1 85 ? 12.575 5.356 -6.312 1.00 89.12 85 GLN A O 1
ATOM 671 N N . ASN A 1 86 ? 11.194 3.656 -5.863 1.00 86.31 86 ASN A N 1
ATOM 672 C CA . ASN A 1 86 ? 11.611 2.832 -6.997 1.00 86.31 86 ASN A CA 1
ATOM 673 C C . ASN A 1 86 ? 10.787 3.110 -8.269 1.00 86.31 86 ASN A C 1
ATOM 675 O O . ASN A 1 86 ? 11.048 2.507 -9.313 1.00 86.31 86 ASN A O 1
ATOM 679 N N . GLY A 1 87 ? 9.796 4.003 -8.181 1.00 89.94 87 GLY A N 1
ATOM 680 C CA . GLY A 1 87 ? 8.866 4.351 -9.248 1.00 89.94 87 GLY A CA 1
ATOM 681 C C . GLY A 1 87 ? 7.402 4.105 -8.870 1.00 89.94 87 GLY A C 1
ATOM 682 O O . GLY A 1 87 ? 7.033 4.127 -7.692 1.00 89.94 87 GLY A O 1
ATOM 683 N N . ILE A 1 88 ? 6.540 3.895 -9.865 1.00 92.19 88 ILE A N 1
ATOM 684 C CA . ILE A 1 88 ? 5.086 3.791 -9.669 1.00 92.19 88 ILE A CA 1
ATOM 685 C C . ILE A 1 88 ? 4.670 2.329 -9.536 1.00 92.19 88 ILE A C 1
ATOM 687 O O . ILE A 1 88 ? 4.860 1.523 -10.450 1.00 92.19 88 ILE A O 1
ATOM 691 N N . LEU A 1 89 ? 4.047 2.017 -8.405 1.00 94.50 89 LEU A N 1
ATOM 692 C CA . LEU A 1 89 ? 3.435 0.731 -8.113 1.00 94.50 89 LEU A CA 1
ATOM 693 C C . LEU A 1 89 ? 1.952 0.762 -8.492 1.00 94.50 89 LEU A C 1
ATOM 695 O O . LEU A 1 89 ? 1.274 1.775 -8.307 1.00 94.50 89 LEU A O 1
ATOM 699 N N . ARG A 1 90 ? 1.433 -0.365 -8.976 1.00 95.62 90 ARG A N 1
ATOM 700 C CA . ARG A 1 90 ? 0.015 -0.565 -9.285 1.00 95.62 90 ARG A CA 1
ATOM 701 C C . ARG A 1 90 ? -0.479 -1.882 -8.712 1.00 95.62 90 ARG A C 1
ATOM 703 O O . ARG A 1 90 ? 0.178 -2.910 -8.881 1.00 95.62 90 ARG A O 1
ATOM 710 N N . SER A 1 91 ? -1.672 -1.848 -8.140 1.00 96.75 91 SER A N 1
ATOM 711 C CA . SER A 1 91 ? -2.460 -3.025 -7.792 1.00 96.75 91 SER A CA 1
ATOM 712 C C . SER A 1 91 ? -3.819 -2.971 -8.494 1.00 96.75 91 SER A C 1
ATOM 714 O O . SER A 1 91 ? -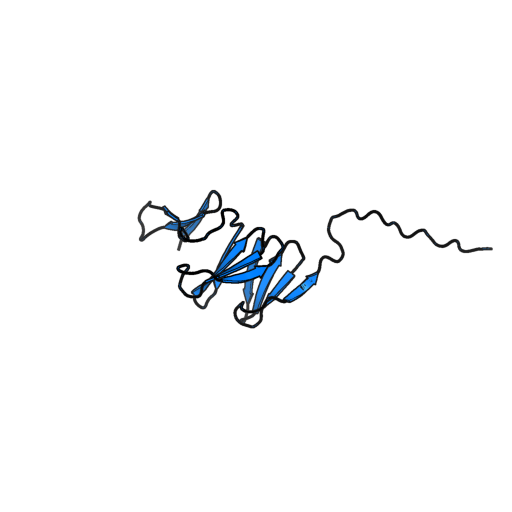4.400 -1.901 -8.684 1.00 96.75 91 SER A O 1
ATOM 716 N N . THR A 1 92 ? -4.301 -4.139 -8.908 1.00 96.12 92 THR A N 1
ATOM 717 C CA . THR A 1 92 ? -5.624 -4.354 -9.524 1.00 96.12 92 THR A CA 1
ATOM 718 C C . THR A 1 92 ? -6.432 -5.405 -8.759 1.00 96.12 92 THR A C 1
ATOM 720 O O . THR A 1 92 ? -7.383 -5.966 -9.291 1.00 96.12 92 THR A O 1
ATOM 723 N N . ASP A 1 93 ? -6.001 -5.723 -7.542 1.00 95.25 93 ASP A N 1
ATOM 724 C CA . ASP A 1 93 ? -6.505 -6.803 -6.697 1.00 95.25 93 ASP A CA 1
ATOM 725 C C . ASP A 1 93 ? -6.672 -6.320 -5.251 1.00 95.25 93 ASP A C 1
ATOM 727 O O . ASP A 1 93 ? -6.224 -6.954 -4.301 1.00 95.25 93 ASP A O 1
ATOM 731 N N . ASP A 1 94 ? -7.280 -5.140 -5.088 1.00 93.38 94 ASP A N 1
ATOM 732 C CA . ASP A 1 94 ? -7.543 -4.518 -3.782 1.00 93.38 94 ASP A CA 1
ATOM 733 C C . ASP A 1 94 ? -6.278 -4.349 -2.906 1.00 93.38 94 ASP A C 1
ATOM 735 O O . ASP A 1 94 ? -6.340 -4.331 -1.673 1.00 93.38 94 ASP A O 1
ATOM 739 N N . GLY A 1 95 ? -5.103 -4.218 -3.524 1.00 93.44 95 GLY A N 1
ATOM 740 C CA . GLY A 1 95 ? -3.831 -3.985 -2.842 1.00 93.44 95 GLY A CA 1
ATOM 741 C C . GLY A 1 95 ? -3.191 -5.231 -2.241 1.00 93.44 95 GLY A C 1
ATOM 742 O O . GLY A 1 95 ? -2.318 -5.071 -1.388 1.00 93.44 95 GLY A O 1
ATOM 743 N N . GLU A 1 96 ? -3.615 -6.431 -2.655 1.00 94.19 96 GLU A N 1
ATOM 744 C CA . GLU A 1 96 ? -2.958 -7.693 -2.291 1.00 94.19 96 GLU A CA 1
ATOM 745 C C . GLU A 1 96 ? -1.591 -7.827 -2.972 1.00 94.19 96 GLU A C 1
ATOM 747 O O . GLU A 1 96 ? -0.609 -8.162 -2.310 1.00 94.19 96 GLU A O 1
ATOM 752 N N . ASN A 1 97 ? -1.491 -7.498 -4.267 1.00 94.94 97 ASN A N 1
ATOM 753 C CA . ASN A 1 97 ? -0.235 -7.553 -5.013 1.00 94.94 97 ASN A CA 1
ATOM 754 C C . ASN A 1 97 ? 0.082 -6.225 -5.707 1.00 94.94 97 ASN A C 1
ATOM 756 O O . ASN A 1 97 ? -0.754 -5.604 -6.364 1.00 94.94 97 ASN A O 1
ATOM 760 N N . TRP A 1 98 ? 1.349 -5.817 -5.616 1.00 95.19 98 TRP A N 1
ATOM 761 C CA . TRP A 1 98 ? 1.840 -4.552 -6.158 1.00 95.19 98 TRP A CA 1
ATOM 762 C C . TRP A 1 98 ? 2.917 -4.783 -7.208 1.00 95.19 98 TRP A C 1
ATOM 764 O O . TRP A 1 98 ? 3.988 -5.310 -6.918 1.00 95.19 98 TRP A O 1
ATOM 774 N N . ASN A 1 99 ? 2.639 -4.332 -8.428 1.00 93.56 99 ASN A N 1
ATOM 775 C CA . ASN A 1 99 ? 3.548 -4.434 -9.560 1.00 93.56 99 ASN A CA 1
ATOM 776 C C . ASN A 1 99 ? 4.174 -3.075 -9.861 1.00 93.56 99 ASN A C 1
ATOM 778 O O . ASN A 1 99 ? 3.471 -2.066 -9.914 1.00 93.56 99 ASN A O 1
ATOM 782 N N . LEU A 1 100 ? 5.480 -3.049 -10.114 1.00 91.81 100 LEU A N 1
ATOM 783 C CA . LEU A 1 100 ? 6.173 -1.851 -10.580 1.00 91.81 100 LEU A CA 1
ATOM 784 C C . LEU A 1 100 ? 5.842 -1.625 -12.061 1.00 91.81 100 LEU A C 1
ATOM 786 O O . LEU A 1 100 ? 6.240 -2.410 -12.917 1.00 91.81 100 LEU A O 1
AT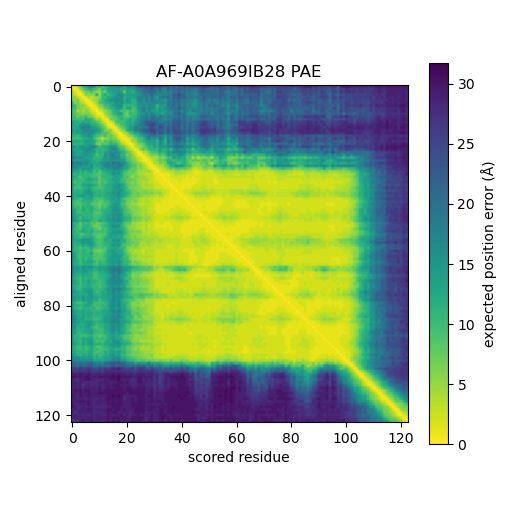OM 790 N N . VAL A 1 101 ? 5.078 -0.575 -12.358 1.00 88.50 101 VAL A N 1
ATOM 791 C CA . VAL A 1 101 ? 4.615 -0.258 -13.723 1.00 88.50 101 VAL A CA 1
ATOM 792 C C . VAL A 1 101 ? 5.571 0.688 -14.427 1.00 88.50 101 VAL A C 1
ATOM 794 O O . VAL A 1 101 ? 5.767 0.594 -15.634 1.00 88.50 101 VAL A O 1
ATOM 797 N N . ILE A 1 102 ? 6.170 1.595 -13.664 1.00 82.94 102 ILE A N 1
ATOM 798 C CA . ILE A 1 102 ? 7.230 2.482 -14.126 1.00 82.94 102 ILE A CA 1
ATOM 799 C C . ILE A 1 102 ? 8.342 2.329 -13.108 1.00 82.94 102 ILE A C 1
ATOM 801 O O . ILE A 1 102 ? 8.153 2.699 -11.952 1.00 82.94 102 ILE A O 1
ATOM 805 N N . SER A 1 103 ? 9.463 1.745 -13.520 1.00 73.50 103 SER A N 1
ATOM 806 C CA . SER A 1 103 ? 10.681 1.745 -12.722 1.00 73.50 103 SER A CA 1
ATOM 807 C C . SER A 1 103 ? 11.448 3.028 -12.998 1.00 73.50 103 SER A C 1
ATOM 809 O O . SER A 1 103 ? 11.538 3.475 -14.145 1.00 73.50 103 SER A O 1
ATOM 811 N N . GLU A 1 104 ? 12.050 3.617 -11.970 1.00 60.88 104 GLU A N 1
ATOM 812 C CA . GLU A 1 104 ? 13.110 4.592 -12.209 1.00 60.88 104 GLU A CA 1
ATOM 813 C C . GLU A 1 104 ? 14.356 3.861 -12.738 1.00 60.88 104 GLU A C 1
ATOM 815 O O . GLU A 1 104 ? 15.336 3.643 -12.034 1.00 60.88 104 GLU A O 1
ATOM 820 N N . GLY A 1 105 ? 14.345 3.503 -14.025 1.00 51.72 105 GL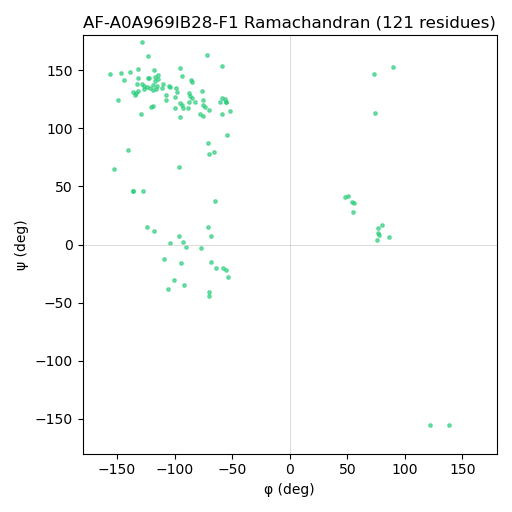Y A N 1
ATOM 821 C CA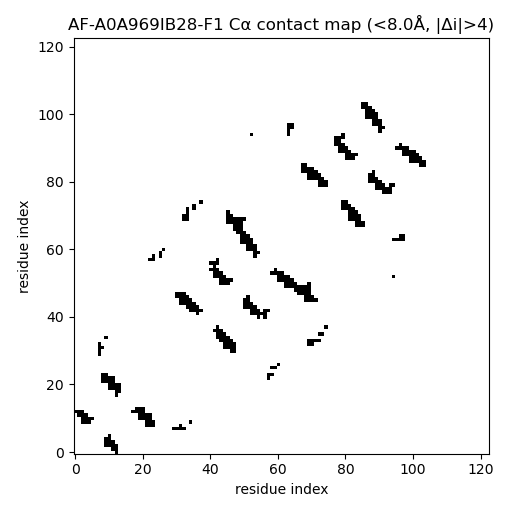 . GLY A 1 105 ? 15.557 3.228 -14.805 1.00 51.72 105 GLY A CA 1
ATOM 822 C C . GLY A 1 105 ? 16.403 4.487 -15.062 1.00 51.72 105 GLY A C 1
ATOM 823 O O . GLY A 1 105 ? 17.374 4.440 -15.808 1.00 51.72 105 GLY A O 1
ATOM 824 N N . GLY A 1 106 ? 16.040 5.613 -14.452 1.00 46.72 106 GLY A N 1
ATOM 825 C CA . GLY A 1 106 ? 16.712 6.899 -14.549 1.00 46.72 106 GLY A CA 1
ATOM 826 C C . GLY A 1 106 ? 16.449 7.691 -13.283 1.00 46.72 106 GLY A C 1
ATOM 827 O O . GLY A 1 106 ? 15.753 8.698 -13.314 1.00 46.72 106 GLY A O 1
ATOM 828 N N . GLY A 1 107 ? 16.951 7.193 -12.154 1.00 41.25 107 GLY A N 1
ATOM 829 C CA . GLY A 1 107 ? 16.914 7.970 -10.928 1.00 41.25 107 GLY A CA 1
ATOM 830 C C . GLY A 1 107 ? 17.659 9.290 -11.106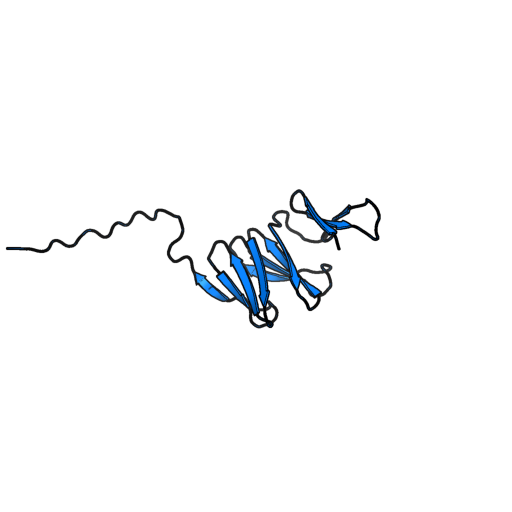 1.00 41.25 107 GLY A C 1
ATOM 831 O O . GLY A 1 107 ? 18.642 9.372 -11.844 1.00 41.25 107 GLY A O 1
ATOM 832 N N . CYS A 1 108 ? 17.280 10.292 -10.321 1.00 47.06 108 CYS A N 1
ATOM 833 C CA . CYS A 1 108 ? 18.105 11.464 -10.020 1.00 47.06 108 CYS A CA 1
ATOM 834 C C . CYS A 1 108 ? 19.376 11.092 -9.221 1.00 47.06 108 CYS A C 1
ATOM 836 O O . CYS A 1 108 ? 19.807 11.820 -8.332 1.00 47.06 108 CYS A O 1
ATOM 838 N N . ARG A 1 109 ? 20.001 9.946 -9.511 1.00 45.88 109 ARG A N 1
ATOM 839 C CA . ARG A 1 109 ? 21.426 9.750 -9.276 1.00 45.88 109 ARG A CA 1
ATOM 840 C C . ARG A 1 109 ? 22.091 10.260 -10.548 1.00 45.88 109 ARG A C 1
ATOM 842 O O . ARG A 1 109 ? 21.794 9.710 -11.606 1.00 45.88 109 ARG A O 1
ATOM 849 N N . PRO A 1 110 ? 23.007 11.241 -10.501 1.00 39.84 110 PRO A N 1
ATOM 850 C CA . PRO A 1 110 ? 23.934 11.422 -11.602 1.00 39.84 110 PRO A CA 1
ATOM 851 C C . PRO A 1 110 ? 24.821 10.172 -11.623 1.00 39.84 110 PRO A C 1
ATOM 853 O O . PRO A 1 110 ? 25.922 10.148 -11.079 1.00 39.84 110 PRO A O 1
ATOM 856 N N . SER A 1 111 ? 24.321 9.074 -12.189 1.00 46.31 111 SER A N 1
ATOM 857 C CA . SER A 1 111 ? 25.155 7.965 -12.602 1.00 46.31 111 SER A CA 1
ATOM 858 C C . SER A 1 111 ? 25.916 8.487 -13.804 1.00 46.31 111 SER A C 1
ATOM 860 O O . SER A 1 111 ? 25.458 8.392 -14.941 1.00 46.31 111 SER A O 1
ATOM 862 N N . GLY A 1 112 ? 27.048 9.128 -13.513 1.00 48.56 112 GLY A N 1
ATOM 863 C CA . GLY A 1 112 ? 28.040 9.524 -14.489 1.00 48.56 112 GLY A CA 1
ATOM 864 C C . GLY A 1 112 ? 28.454 8.299 -15.286 1.00 48.56 112 GLY A C 1
ATOM 865 O O . GLY A 1 112 ? 29.319 7.534 -14.878 1.00 48.56 112 GLY A O 1
ATOM 866 N N . LYS A 1 113 ? 27.793 8.115 -16.420 1.00 41.62 113 LYS A N 1
ATOM 867 C CA . LYS A 1 113 ? 28.271 7.360 -17.563 1.00 41.62 113 LYS A CA 1
ATOM 868 C C . LYS A 1 113 ? 27.832 8.145 -18.784 1.00 41.62 113 LYS A C 1
ATOM 870 O O . LYS A 1 113 ? 26.807 7.860 -19.393 1.00 41.62 113 LYS A O 1
ATOM 875 N N . PHE A 1 114 ? 28.610 9.177 -19.105 1.00 39.41 114 PHE A N 1
ATOM 876 C CA . PHE A 1 114 ? 28.632 9.676 -20.471 1.00 39.41 114 PHE A CA 1
ATOM 877 C C . PHE A 1 114 ? 29.006 8.484 -21.364 1.00 39.41 114 PHE A C 1
ATOM 879 O O . PHE A 1 114 ? 30.019 7.834 -21.085 1.00 39.41 114 PHE A O 1
ATOM 886 N N . PRO A 1 115 ? 28.219 8.140 -22.393 1.00 39.28 115 PRO A N 1
ATOM 887 C CA . PRO A 1 115 ? 28.711 7.230 -23.409 1.00 39.28 115 PRO A CA 1
ATOM 888 C C . PRO A 1 115 ? 29.937 7.892 -24.049 1.00 39.28 115 PRO A C 1
ATOM 890 O O . PRO A 1 115 ? 29.863 9.027 -24.520 1.00 39.28 115 PRO A O 1
ATOM 893 N N . HIS A 1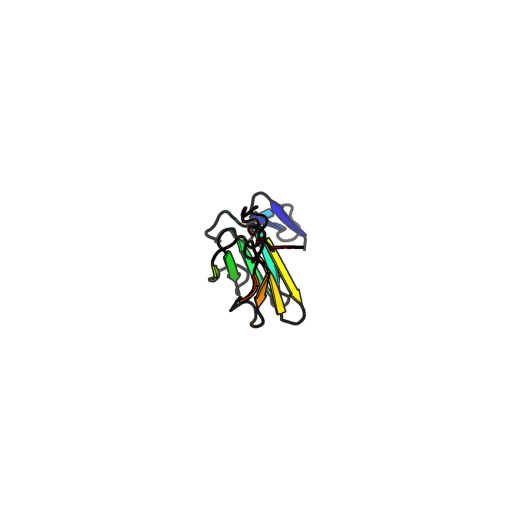 116 ? 31.081 7.202 -24.011 1.00 39.41 116 HIS A N 1
ATOM 894 C CA . HIS A 1 116 ? 32.236 7.560 -24.827 1.00 39.41 116 HIS A CA 1
ATOM 895 C C . HIS A 1 116 ? 31.743 7.668 -26.272 1.00 39.41 116 HIS A C 1
ATOM 897 O O . HIS A 1 116 ? 31.282 6.676 -26.839 1.00 39.41 116 HIS A O 1
ATOM 903 N N . TYR A 1 117 ? 31.788 8.874 -26.840 1.00 40.88 117 TYR A N 1
ATOM 904 C CA . TYR A 1 117 ? 31.514 9.071 -28.256 1.00 40.88 117 TYR A CA 1
ATOM 905 C C . TYR A 1 117 ? 32.453 8.161 -29.050 1.00 40.88 117 TYR A C 1
ATOM 907 O O . TYR A 1 117 ? 33.674 8.212 -28.894 1.00 40.88 117 TYR A O 1
ATOM 915 N N . LEU A 1 118 ? 31.854 7.295 -29.863 1.00 39.41 118 LEU A N 1
ATOM 916 C CA . LEU A 1 118 ? 32.555 6.505 -30.860 1.00 39.41 118 LEU A CA 1
ATOM 917 C C . LEU A 1 118 ? 33.256 7.469 -31.823 1.00 39.41 118 LEU A C 1
ATOM 919 O O . LEU A 1 118 ? 32.622 8.357 -32.394 1.00 39.41 118 LEU A O 1
ATOM 923 N N . ASN A 1 119 ? 34.565 7.280 -31.989 1.00 40.31 119 ASN A N 1
ATOM 924 C CA . ASN A 1 119 ? 35.332 7.862 -33.083 1.00 40.31 119 ASN A CA 1
ATOM 925 C C . ASN A 1 119 ? 34.688 7.452 -34.415 1.00 40.31 119 ASN A C 1
ATOM 927 O O . ASN A 1 119 ? 34.608 6.259 -34.710 1.00 40.31 119 ASN A O 1
ATOM 931 N N . TYR A 1 120 ? 34.298 8.424 -35.236 1.00 37.19 120 TYR A N 1
ATOM 932 C CA . TYR A 1 120 ? 34.108 8.204 -36.669 1.00 37.19 120 TYR A CA 1
ATOM 933 C C . TYR A 1 120 ? 35.372 8.666 -37.408 1.00 37.19 120 TYR A C 1
ATOM 935 O O . TYR A 1 120 ? 35.844 9.774 -37.140 1.00 37.19 120 TYR A O 1
ATOM 943 N N . PRO A 1 121 ? 35.944 7.859 -38.319 1.00 40.44 121 PRO A N 1
ATOM 944 C CA . PRO A 1 121 ? 37.030 8.300 -39.177 1.00 40.44 121 PRO A CA 1
ATOM 945 C C . PRO A 1 121 ? 36.485 9.022 -40.420 1.00 40.44 121 PRO A C 1
ATOM 947 O O . PRO A 1 121 ? 35.538 8.550 -41.038 1.00 40.44 121 PRO A O 1
ATOM 950 N N . GLY A 1 122 ? 37.163 10.108 -40.801 1.00 39.03 122 GLY A N 1
ATOM 951 C CA . GLY A 1 122 ? 37.357 10.549 -42.188 1.00 39.03 122 GLY A CA 1
ATOM 952 C C . GLY A 1 122 ? 36.180 11.188 -42.935 1.00 39.03 122 GLY A C 1
ATOM 953 O O . GLY A 1 122 ? 35.253 10.500 -43.353 1.00 39.03 122 GLY A O 1
ATOM 954 N N . TRP A 1 123 ? 36.322 12.478 -43.241 1.00 42.03 123 TRP A N 1
ATOM 955 C CA . TRP A 1 123 ? 36.656 12.976 -44.587 1.00 42.03 123 TRP A CA 1
ATOM 956 C C . TRP A 1 123 ? 37.330 14.346 -44.472 1.00 42.03 123 TRP A C 1
ATOM 958 O O . TRP A 1 123 ? 37.015 15.077 -43.506 1.00 42.03 123 TRP A O 1
#

Solvent-accessible surface area (backbone atoms only — not comparable to full-atom values): 7410 Å² total; per-residue (Å²): 138,72,69,49,81,54,96,55,37,54,28,39,54,54,90,88,45,97,50,70,41,68,64,49,81,81,56,94,68,77,57,46,62,34,76,45,73,46,99,84,54,38,34,34,39,17,18,64,60,14,32,32,37,13,83,59,74,52,74,53,80,44,80,43,40,78,55,40,38,24,59,49,72,50,77,54,97,70,32,38,40,31,41,34,74,58,28,36,31,37,17,79,56,88,60,63,49,67,43,75,78,43,64,55,88,71,55,97,58,89,73,86,68,79,77,78,79,77,86,78,83,87,134

Radius of gyration: 19.89 Å; Cα contacts (8 Å, |Δi|>4): 226; chains: 1; bounding box: 54×26×66 Å

pLDDT: mean 73.77, std 21.19, range [37.19, 96.75]

Nearest PDB structures (foldseek):
  3dr2-assembly1_A  TM=6.758E-01  e=2.829E-01  Xanthomonas campestris pv. campestris
  7zgq-assembly1_A  TM=6.073E-01  e=5.779E-01  Saccharomyces cerevisiae
  8a61-assembly1_C  TM=5.365E-01  e=3.934E-01  Saccharomyces cerevisiae
  8afw-assembly1_B  TM=5.676E-01  e=8.035E-01  Saccharomyces cerevisiae
  8a3t-assembly1_C  TM=5.451E-01  e=1.057E+00  Saccharomyces cerevisiae

Sequence (123 aa):
MHSIFDDGQFLQNINGTSVWSPMYANFPRKEIRMVYETTRGTVFIGCDNGLFKSTNSGNTWQQVHTGGWVMKLVESNGVLMATSQNGILRSTDDGENWNLVISEGGGCRPSGKFPHYLNYPGW

Mean predicted aligned error: 13.0 Å

Foldseek 3Di:
DDWDDDQLFIWDDPPPDPDTDRQAPPDPDNFFQDWDADPQRKIWTWGQFAIWIDPPSNPDIDGQTGHFGWHDWDDDPQKIWTQGPQGIWIDNPNSNHIDHPDGPPPPPPPPPDDPDDDDDDDD

Secondary structure (DSSP, 8-state):
--EEEETTEEEEE-TTSS-EEETTTT---S-EEEEEE-TTS-EEEEETTEEEEESSTTSS-EEEEESS-EEEEEEETTEEEEEETTEEEEESSTTSS-EEEEE-TT-SS-------PPPPP--